Protein AF-F0Y3E4-F1 (afdb_monomer)

Nearest PDB structures (foldseek):
  7sqc-assembly1_7K  TM=9.463E-01  e=2.639E-11  Chlamydomonas reinhardtii
  7sqc-assembly1_7E  TM=9.609E-01  e=6.067E-11  Chlamydomonas reinhardtii
  7sqc-assembly1_7C  TM=9.657E-01  e=1.257E-10  Chlamydomonas reinhardtii
  7sqc-assembly1_7J  TM=7.440E-01  e=1.324E-10  Chlamydomonas reinhardtii
  7sqc-assembly1_7L  TM=9.378E-01  e=1.587E-08  Chlamydomonas reinhardtii

Radius of gyration: 18.89 Å; Cα contacts (8 Å, |Δi|>4): 379; chains: 1; bounding box: 48×25×58 Å

InterPro domains:
  IPR003409 MORN repeat [PF02493] (1-15)
  IPR003409 MORN repeat [PF02493] (21-39)
  IPR003409 MORN repeat [PF02493] (40-59)
  IPR003409 MORN repeat [PF02493] (62-84)
  IPR003409 MORN repeat [PF02493] (85-106)
  IPR003409 MORN repeat [PF02493] (108-129)
  IPR003409 MORN repeat [PF02493] (131-144)
  IPR003409 MORN repeat [SM00698] (38-59)
  IPR003409 MORN repeat [SM00698] (60-81)
  IPR003409 MORN repeat [SM00698] (83-104)
  IPR003409 MORN repeat [SM00698] (106-127)

Solvent-accessible surface area (backbone atoms only — not comparable to full-atom values): 7078 Å² total; per-residue (Å²): 131,71,47,65,47,78,46,74,48,70,46,97,87,52,36,37,37,39,27,30,26,53,83,66,22,35,30,49,64,31,40,40,40,41,79,87,66,32,33,38,44,28,28,27,52,83,58,23,41,22,50,56,33,37,40,35,46,91,72,24,38,38,43,28,29,29,51,79,67,25,41,23,50,57,34,35,41,36,42,68,84,57,27,35,40,42,29,30,28,52,81,64,23,37,23,51,59,33,35,42,36,43,65,81,55,30,36,36,40,31,30,27,56,80,63,26,42,26,51,59,30,41,39,32,45,65,87,66,51,73,46,76,47,37,25,56,84,62,37,80,53,75,92,126

Foldseek 3Di:
DADAAWDWDADPQ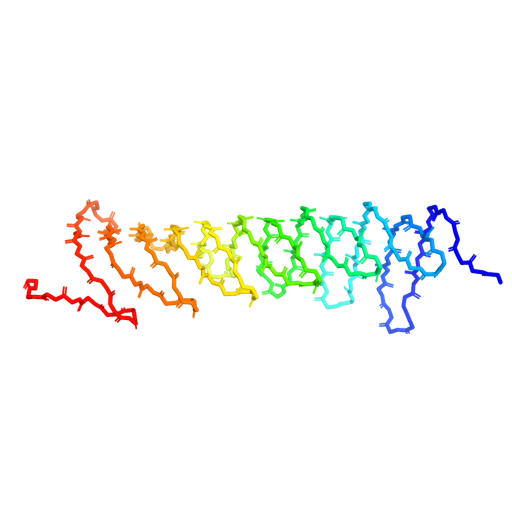GWIKTAGDDRNFGAAWIWTADPQRWIKTAGDDRNFGAQFIWIDHPQKIKTAGDDRNFQAQFIKIQDNQRWIKTAGDDRNEAAQWIKTAGPQRKIKTAGDDRNAGAQWIWIADNVRDIDTAGDDRNDGDDDD

Secondary structure (DSSP, 8-state):
----EEEEEEPTTS-EEEEEEETTEEEEEEEEE-TTS-EEEEEEETTEEEEEEEEEETTEEEEEEEETTEEEEEEEEE-TTS-EEEEEEETTEEEEEEEEE-TTS-EEEEEEETTEEEEEEEEE-TTS-EEEEEEETTEEES--

pLDDT: mean 92.84, std 9.16, range [42.91, 98.81]

Sequence (144 aa):
GAMAGRGTYTFAKGGSLECDFADDRAQGKGVLKLPDGTTYKGAFVDGAMHGRGVLRANGATYKGAFAANMFHGKGKLTFPSGDTYSGAFAKHAFHGKGVYAWRSGKRYEGHFKGGRLTGDGVYTWTEGQKYTGAYVNGRREGRG

Organism: Aureococcus anophagefferens (NCBI:txid44056)

Mean predicted aligned error: 5.22 Å

Structure (mmCIF, N/CA/C/O backbone):
data_AF-F0Y3E4-F1
#
_entry.id   AF-F0Y3E4-F1
#
loop_
_atom_site.group_PDB
_atom_site.id
_atom_site.type_symbol
_atom_site.label_atom_id
_atom_site.label_alt_id
_atom_site.label_comp_id
_atom_site.label_asym_id
_atom_site.label_entity_id
_atom_site.label_seq_id
_atom_site.pdbx_PDB_ins_code
_atom_site.Cartn_x
_atom_site.Cartn_y
_atom_site.Cartn_z
_atom_site.occupancy
_atom_site.B_iso_or_equiv
_atom_site.auth_seq_id
_atom_site.auth_comp_id
_atom_site.auth_asym_id
_atom_site.auth_atom_id
_atom_site.pdbx_PDB_model_num
ATOM 1 N N . GLY A 1 1 ? 15.850 0.645 -31.972 1.00 57.78 1 GLY A N 1
ATOM 2 C CA . GLY A 1 1 ? 15.635 -0.762 -31.592 1.00 57.78 1 GLY A CA 1
ATOM 3 C C . GLY A 1 1 ? 14.884 -0.774 -30.285 1.00 57.78 1 GLY A C 1
ATOM 4 O O . GLY A 1 1 ? 15.140 0.120 -29.487 1.00 57.78 1 GLY A O 1
ATOM 5 N N . ALA A 1 2 ? 13.952 -1.709 -30.109 1.00 71.81 2 ALA A N 1
ATOM 6 C CA . ALA A 1 2 ? 13.192 -1.835 -28.868 1.00 71.81 2 ALA A CA 1
ATOM 7 C C . ALA A 1 2 ? 14.122 -2.161 -27.688 1.00 71.81 2 ALA A C 1
ATOM 9 O O . ALA A 1 2 ? 15.108 -2.887 -27.851 1.00 71.81 2 ALA A O 1
ATOM 10 N N . MET A 1 3 ? 13.828 -1.621 -26.509 1.00 75.00 3 MET A N 1
ATOM 11 C CA . MET A 1 3 ? 14.513 -1.955 -25.268 1.00 75.00 3 MET A CA 1
ATOM 12 C C . MET A 1 3 ? 14.215 -3.409 -24.892 1.00 75.00 3 MET A C 1
ATOM 14 O O . MET A 1 3 ? 13.055 -3.809 -24.767 1.00 75.00 3 MET A O 1
ATOM 18 N N . ALA A 1 4 ? 15.280 -4.179 -24.677 1.00 79.62 4 ALA A N 1
ATOM 19 C CA . ALA A 1 4 ? 15.233 -5.557 -24.212 1.00 79.62 4 ALA A CA 1
ATOM 20 C C . ALA A 1 4 ? 16.288 -5.780 -23.118 1.00 79.62 4 ALA A C 1
ATOM 22 O O . ALA A 1 4 ? 17.409 -5.275 -23.216 1.00 79.62 4 ALA A O 1
ATOM 23 N N . GLY A 1 5 ? 15.935 -6.549 -22.087 1.00 84.50 5 GLY A N 1
ATOM 24 C CA . GLY A 1 5 ? 16.805 -6.823 -20.939 1.00 84.50 5 GLY A CA 1
ATOM 25 C C . GLY A 1 5 ? 16.709 -5.767 -19.837 1.00 84.50 5 GLY A C 1
ATOM 26 O O . GLY A 1 5 ? 15.818 -4.917 -19.841 1.00 84.50 5 GLY A O 1
ATOM 27 N N . ARG A 1 6 ? 17.599 -5.847 -18.844 1.00 89.81 6 ARG A N 1
ATOM 28 C CA . ARG A 1 6 ? 17.568 -4.944 -17.689 1.00 89.81 6 ARG A CA 1
ATOM 29 C C . ARG A 1 6 ? 18.072 -3.558 -18.065 1.00 89.81 6 ARG A C 1
ATOM 31 O O . ARG A 1 6 ? 19.174 -3.419 -18.588 1.00 89.81 6 ARG A O 1
ATOM 38 N N . GLY A 1 7 ? 17.302 -2.532 -17.727 1.00 90.56 7 GLY A N 1
ATOM 39 C CA . GLY A 1 7 ? 17.670 -1.151 -18.005 1.00 90.56 7 GLY A CA 1
ATOM 40 C C . GLY A 1 7 ? 17.021 -0.161 -17.053 1.00 90.56 7 GLY A C 1
ATOM 41 O O . GLY A 1 7 ? 16.172 -0.514 -16.232 1.00 90.56 7 GLY A O 1
ATOM 42 N N . THR A 1 8 ? 17.426 1.097 -17.199 1.00 93.44 8 THR A N 1
ATOM 43 C CA . THR A 1 8 ? 16.802 2.238 -16.532 1.00 93.44 8 THR A CA 1
ATOM 44 C C . THR A 1 8 ? 16.209 3.148 -17.593 1.00 93.44 8 THR A C 1
ATOM 46 O O . THR A 1 8 ? 16.926 3.653 -18.453 1.00 93.44 8 THR A O 1
ATOM 49 N N . TYR A 1 9 ? 14.905 3.382 -17.508 1.00 91.25 9 TYR A N 1
ATOM 50 C CA . TYR A 1 9 ? 14.189 4.357 -18.316 1.00 91.25 9 TYR A CA 1
ATOM 51 C C . TYR A 1 9 ? 13.961 5.631 -17.499 1.00 91.25 9 TYR A C 1
ATOM 53 O O . TYR A 1 9 ? 13.399 5.566 -16.406 1.00 91.25 9 TYR A O 1
ATOM 61 N N . THR A 1 10 ? 14.374 6.787 -18.019 1.00 93.31 10 THR A N 1
ATOM 62 C CA . THR A 1 10 ? 14.141 8.099 -17.393 1.00 93.31 10 THR A CA 1
ATOM 63 C C . THR A 1 10 ? 13.003 8.804 -18.119 1.00 93.31 10 THR A C 1
ATOM 65 O O . THR A 1 10 ? 13.065 8.995 -19.332 1.00 93.31 10 THR A O 1
ATOM 68 N N . PHE A 1 11 ? 11.958 9.202 -17.393 1.00 90.75 11 PHE A N 1
ATOM 69 C CA . PHE A 1 11 ? 10.794 9.851 -18.003 1.00 90.75 11 PHE A CA 1
ATOM 70 C C . PHE A 1 11 ? 11.091 11.320 -18.335 1.00 90.75 11 PHE A C 1
ATOM 72 O O . PHE A 1 11 ? 11.790 12.005 -17.590 1.00 90.75 11 PHE A O 1
ATOM 79 N N . ALA A 1 12 ? 10.485 11.845 -19.406 1.00 88.00 12 ALA A N 1
ATOM 80 C CA . ALA A 1 12 ? 10.683 13.232 -19.852 1.00 88.00 12 ALA A CA 1
ATOM 81 C C . ALA A 1 12 ? 10.330 14.290 -18.786 1.00 88.00 12 ALA A C 1
ATOM 83 O O . ALA A 1 12 ? 10.911 15.369 -18.764 1.00 88.00 12 ALA A O 1
ATOM 84 N N . LYS A 1 13 ? 9.391 13.977 -17.883 1.00 89.19 13 LYS A N 1
ATOM 85 C CA . LYS A 1 13 ? 8.981 14.847 -16.766 1.00 89.19 13 LYS A CA 1
ATOM 86 C C . LYS A 1 13 ? 9.777 14.595 -15.475 1.00 89.19 13 LYS A C 1
ATOM 88 O O . LYS A 1 13 ? 9.369 15.046 -14.409 1.00 89.19 13 LYS A O 1
ATOM 93 N N . GLY A 1 14 ? 10.890 13.870 -15.565 1.00 90.31 14 GLY A N 1
ATOM 94 C CA . GLY A 1 14 ? 11.649 13.379 -14.421 1.00 90.31 14 GLY A CA 1
ATOM 95 C C . GLY A 1 14 ? 11.091 12.073 -13.848 1.00 90.31 14 GLY A C 1
ATOM 96 O O . GLY A 1 14 ? 9.985 11.641 -14.168 1.00 90.31 14 GLY A O 1
ATOM 97 N N . GLY A 1 15 ? 11.878 11.441 -12.978 1.00 94.81 15 GLY A N 1
ATOM 98 C CA . GLY A 1 15 ? 11.615 10.097 -12.465 1.00 94.81 15 GLY A CA 1
ATOM 99 C C . GLY A 1 15 ? 12.294 9.006 -13.293 1.00 94.81 15 GLY A C 1
ATOM 100 O O . GLY A 1 15 ? 12.802 9.255 -14.387 1.00 94.81 15 GLY A O 1
ATOM 101 N N . SER A 1 16 ? 12.303 7.787 -12.767 1.00 96.69 16 SER A N 1
ATOM 102 C CA . SER A 1 16 ? 12.945 6.642 -13.404 1.00 96.69 16 SER A CA 1
ATOM 103 C C . SER A 1 16 ? 12.229 5.324 -13.134 1.00 96.69 16 SER A C 1
ATOM 105 O O . SER A 1 16 ? 11.559 5.152 -12.113 1.00 96.69 16 SER A O 1
ATOM 107 N N . LEU A 1 17 ? 12.389 4.386 -14.062 1.00 96.25 17 LEU A N 1
ATOM 108 C CA . LEU A 1 17 ? 11.970 2.998 -13.951 1.00 96.25 17 LEU A CA 1
ATOM 109 C C . LEU A 1 17 ? 13.160 2.091 -14.250 1.00 96.25 17 LEU A C 1
ATOM 111 O O . LEU A 1 17 ? 13.639 2.050 -15.378 1.00 96.25 17 LEU A O 1
ATOM 115 N N . GLU A 1 18 ? 13.613 1.355 -13.243 1.00 96.62 18 GLU A N 1
ATOM 116 C CA . GLU A 1 18 ? 14.574 0.265 -13.407 1.00 96.62 18 GLU A CA 1
ATOM 117 C C . GLU A 1 18 ? 13.8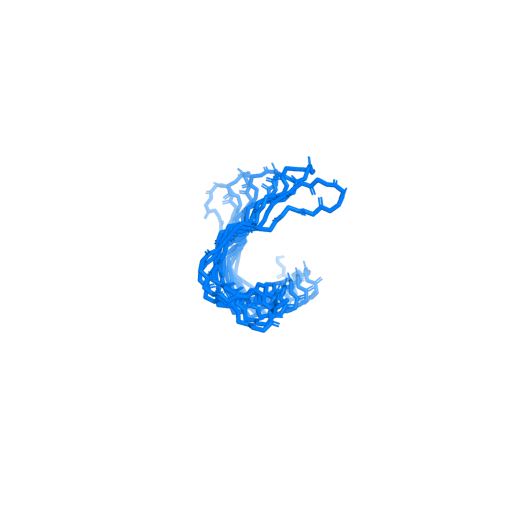03 -1.056 -13.488 1.00 96.62 18 GLU A C 1
ATOM 119 O O . GLU A 1 18 ? 13.093 -1.397 -12.540 1.00 96.62 18 GLU A O 1
ATOM 124 N N . CYS A 1 19 ? 13.898 -1.782 -14.601 1.00 94.00 19 CYS A N 1
ATOM 125 C CA . CYS A 1 19 ? 13.167 -3.036 -14.818 1.00 94.00 19 CYS A CA 1
ATOM 126 C C . CYS A 1 19 ? 13.848 -3.901 -15.887 1.00 94.00 19 CYS A C 1
ATOM 128 O O . CYS A 1 19 ? 14.720 -3.420 -16.613 1.00 94.00 19 CYS A O 1
ATOM 130 N N . ASP A 1 20 ? 13.421 -5.158 -16.008 1.00 91.12 20 ASP A N 1
ATOM 131 C CA . ASP A 1 20 ? 13.596 -5.908 -17.251 1.00 91.12 20 ASP A CA 1
ATOM 132 C C . ASP A 1 20 ? 12.588 -5.386 -18.287 1.00 91.12 20 ASP A C 1
ATOM 134 O O . ASP A 1 20 ? 11.434 -5.109 -17.952 1.00 91.12 20 ASP A O 1
ATOM 138 N N . PHE A 1 21 ? 13.016 -5.228 -19.536 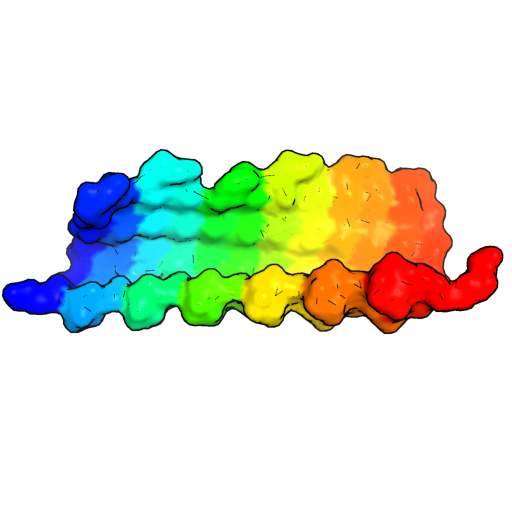1.00 88.25 21 PHE A N 1
ATOM 139 C CA . PHE A 1 21 ? 12.171 -4.801 -20.648 1.00 88.25 21 PHE A CA 1
ATOM 140 C C . PHE A 1 21 ? 12.041 -5.915 -21.688 1.00 88.25 21 PHE A C 1
ATOM 142 O O . PHE A 1 21 ? 12.997 -6.649 -21.952 1.00 88.25 21 PHE A O 1
ATOM 149 N N . ALA A 1 22 ? 10.858 -6.017 -22.285 1.00 89.31 22 ALA A N 1
ATOM 150 C CA . ALA A 1 22 ? 10.589 -6.795 -23.487 1.00 89.31 22 ALA A CA 1
ATOM 151 C C . ALA A 1 22 ? 9.690 -5.957 -24.401 1.00 89.31 22 ALA A C 1
ATOM 153 O O . ALA A 1 22 ? 8.646 -5.481 -23.950 1.00 89.31 22 ALA A O 1
ATOM 154 N N . ASP A 1 23 ? 10.113 -5.749 -25.649 1.00 86.81 23 ASP A N 1
ATOM 155 C CA . ASP A 1 23 ? 9.406 -4.932 -26.645 1.00 86.81 23 ASP A CA 1
ATOM 156 C C . ASP A 1 23 ? 9.000 -3.547 -26.109 1.00 86.81 23 ASP A C 1
ATOM 158 O O . ASP A 1 23 ? 7.834 -3.153 -26.162 1.00 86.81 23 ASP A O 1
ATOM 162 N N . ASP A 1 24 ? 9.964 -2.826 -25.519 1.00 85.00 24 ASP A N 1
ATOM 163 C CA . ASP A 1 24 ? 9.774 -1.505 -24.890 1.00 85.00 24 ASP A CA 1
ATOM 164 C C . ASP A 1 24 ? 8.824 -1.482 -23.675 1.00 85.00 24 ASP A C 1
ATOM 166 O O . ASP A 1 24 ? 8.527 -0.418 -23.125 1.00 85.00 24 ASP A O 1
ATOM 170 N N . ARG A 1 25 ? 8.367 -2.644 -23.192 1.00 90.44 25 ARG A N 1
ATOM 171 C CA . ARG A 1 25 ? 7.490 -2.754 -22.018 1.00 90.44 25 ARG A CA 1
ATOM 172 C C . ARG A 1 25 ? 8.228 -3.324 -20.826 1.00 90.44 25 ARG A C 1
ATOM 174 O O . ARG A 1 25 ? 8.936 -4.319 -20.935 1.00 90.44 25 ARG A O 1
ATOM 181 N N . ALA A 1 26 ? 8.001 -2.724 -19.662 1.00 92.44 26 ALA A N 1
ATOM 182 C CA . ALA A 1 26 ? 8.539 -3.242 -18.414 1.00 92.44 26 ALA A CA 1
ATOM 183 C C . ALA A 1 26 ? 7.873 -4.576 -18.042 1.00 92.44 26 ALA A C 1
ATOM 185 O O . ALA A 1 26 ? 6.644 -4.703 -18.058 1.00 92.44 26 ALA A O 1
ATOM 186 N N . GLN A 1 27 ? 8.698 -5.551 -17.683 1.00 95.56 27 GLN A N 1
ATOM 187 C CA . GLN A 1 27 ? 8.330 -6.910 -17.313 1.00 95.56 27 GLN A CA 1
ATOM 188 C C . GLN A 1 27 ? 9.124 -7.334 -16.074 1.00 95.56 27 GLN A C 1
ATOM 190 O O . GLN A 1 27 ? 10.235 -6.869 -15.827 1.00 95.56 27 GLN A O 1
ATOM 195 N N . GLY A 1 28 ? 8.578 -8.254 -15.284 1.00 93.94 28 GLY A N 1
ATOM 196 C CA . GLY A 1 28 ? 9.313 -8.813 -14.152 1.00 93.94 28 GLY A CA 1
ATOM 197 C C . GLY A 1 28 ? 9.476 -7.812 -13.010 1.00 93.94 28 GLY A C 1
ATOM 198 O O . GLY A 1 28 ? 8.575 -7.028 -12.731 1.00 93.94 28 GLY A O 1
ATOM 199 N N . LYS A 1 29 ? 10.574 -7.888 -12.254 1.00 95.44 29 LYS A N 1
ATOM 200 C CA . LYS A 1 29 ? 10.752 -7.065 -11.045 1.00 95.44 29 LYS A CA 1
ATOM 201 C C . LYS A 1 29 ? 11.367 -5.720 -11.406 1.00 95.44 29 LYS A C 1
ATOM 203 O O . LYS A 1 29 ? 12.417 -5.680 -12.033 1.00 95.44 29 LYS A O 1
ATOM 208 N N . GLY A 1 30 ? 10.784 -4.643 -10.887 1.00 96.62 30 GLY A N 1
ATOM 209 C CA . GLY A 1 30 ? 11.300 -3.301 -11.114 1.00 96.62 30 GLY A CA 1
ATOM 210 C C . GLY A 1 30 ? 11.110 -2.340 -9.949 1.00 96.62 30 GLY A C 1
ATOM 211 O O . GLY A 1 30 ? 10.451 -2.637 -8.941 1.00 96.62 30 GLY A O 1
ATOM 2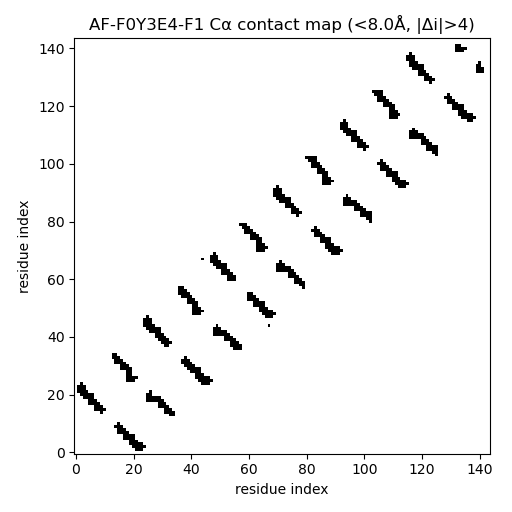12 N N . VAL A 1 31 ? 11.718 -1.168 -10.108 1.00 98.12 31 VAL A N 1
ATOM 213 C CA . VAL A 1 31 ? 11.648 -0.035 -9.190 1.00 98.12 31 VAL A CA 1
ATOM 214 C C . VAL A 1 31 ? 11.280 1.218 -9.976 1.00 98.12 31 VAL A C 1
ATOM 216 O O . VAL A 1 31 ? 12.052 1.684 -10.806 1.00 98.12 31 VAL A O 1
ATOM 219 N N . LEU A 1 32 ? 10.114 1.778 -9.671 1.00 98.00 32 LEU A N 1
ATOM 220 C CA . LEU A 1 32 ? 9.649 3.072 -10.159 1.00 98.00 32 LEU A CA 1
ATOM 221 C C . LEU A 1 32 ? 9.909 4.139 -9.093 1.00 98.00 32 LEU A C 1
ATOM 223 O O . LEU A 1 32 ? 9.595 3.928 -7.916 1.00 98.00 32 LEU A O 1
ATOM 227 N N . LYS A 1 33 ? 10.433 5.290 -9.510 1.00 98.25 33 LYS A N 1
ATOM 228 C CA . LYS A 1 33 ? 10.600 6.497 -8.693 1.00 98.25 33 LYS A CA 1
ATOM 229 C C . LYS A 1 33 ? 10.078 7.695 -9.475 1.00 98.25 33 LYS A C 1
ATOM 231 O O . LYS A 1 33 ? 10.547 7.943 -10.581 1.00 98.25 33 LYS A O 1
ATOM 236 N N . LEU A 1 34 ? 9.137 8.439 -8.911 1.00 97.31 34 LEU A N 1
ATOM 237 C CA . LEU A 1 34 ? 8.557 9.629 -9.531 1.00 97.31 34 LEU A CA 1
ATOM 238 C C . LEU A 1 34 ? 8.957 10.905 -8.767 1.00 97.31 34 LEU A C 1
ATOM 240 O O . LEU A 1 34 ? 9.273 10.827 -7.577 1.00 97.31 34 LEU A O 1
ATOM 244 N N . PRO A 1 35 ? 8.954 12.081 -9.426 1.00 97.38 35 PRO A N 1
ATOM 245 C CA . PRO A 1 35 ? 9.352 13.348 -8.801 1.00 97.38 35 PRO A CA 1
ATOM 246 C C . PRO A 1 35 ? 8.492 13.779 -7.607 1.00 97.38 35 PRO A C 1
ATOM 248 O O . PRO A 1 35 ? 8.984 14.469 -6.722 1.00 97.38 35 PRO A O 1
ATOM 251 N N . ASP A 1 36 ? 7.229 13.350 -7.552 1.00 96.25 36 ASP A N 1
ATOM 252 C CA . ASP A 1 36 ? 6.310 13.594 -6.429 1.00 96.25 36 ASP A CA 1
ATOM 253 C C . ASP A 1 36 ? 6.646 12.752 -5.175 1.00 96.25 36 ASP A C 1
ATOM 255 O O . ASP A 1 36 ? 5.926 12.788 -4.178 1.00 96.25 36 ASP A O 1
ATOM 259 N N . GLY A 1 37 ? 7.730 11.969 -5.221 1.00 96.50 37 GLY A N 1
ATOM 260 C CA . GLY A 1 37 ? 8.142 11.049 -4.165 1.00 96.50 37 GLY A CA 1
ATOM 261 C C . GLY A 1 37 ? 7.440 9.691 -4.222 1.00 96.50 37 GLY A C 1
ATOM 262 O O . GLY A 1 37 ? 7.737 8.820 -3.396 1.00 96.50 37 GLY A O 1
ATOM 263 N N . THR A 1 38 ? 6.544 9.466 -5.190 1.00 98.38 38 THR A N 1
ATOM 264 C CA . THR A 1 38 ? 5.913 8.164 -5.391 1.00 98.38 38 THR A CA 1
ATOM 265 C C . THR A 1 38 ? 6.972 7.126 -5.753 1.00 98.38 38 THR A C 1
ATOM 267 O O . THR A 1 38 ? 7.782 7.310 -6.664 1.00 98.38 38 THR A O 1
ATOM 270 N N . THR A 1 39 ? 6.966 6.000 -5.040 1.00 98.56 39 THR A N 1
ATOM 271 C CA . THR A 1 39 ? 7.848 4.865 -5.327 1.00 98.56 39 THR A CA 1
ATOM 272 C C . THR A 1 39 ? 7.066 3.569 -5.390 1.00 98.56 39 THR A C 1
ATOM 274 O O . THR A 1 39 ? 6.222 3.299 -4.534 1.00 98.56 39 THR A O 1
ATOM 277 N N . TYR A 1 40 ? 7.389 2.728 -6.365 1.00 98.62 40 TYR A N 1
ATOM 278 C CA . TYR A 1 40 ? 6.901 1.357 -6.422 1.00 98.62 40 TYR A CA 1
ATOM 279 C C . TYR A 1 40 ? 8.066 0.390 -6.561 1.00 98.62 40 TYR A C 1
ATOM 281 O O . TYR A 1 40 ? 8.958 0.589 -7.379 1.00 98.62 40 TYR A O 1
ATOM 289 N N . LYS A 1 41 ? 8.049 -0.675 -5.763 1.00 98.56 41 LYS A N 1
ATOM 290 C CA . LYS A 1 41 ? 8.960 -1.812 -5.892 1.00 98.56 41 LYS A CA 1
ATOM 291 C C . LYS A 1 41 ? 8.134 -3.083 -5.947 1.00 98.56 41 LYS A C 1
ATOM 293 O O . LYS A 1 41 ? 7.525 -3.462 -4.943 1.00 98.56 41 LYS A O 1
ATOM 298 N N . GL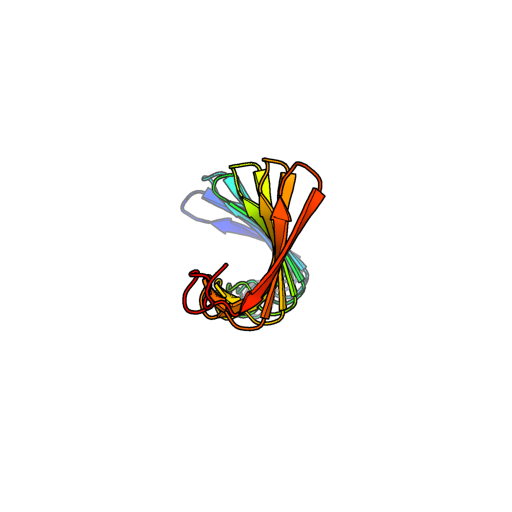Y A 1 42 ? 8.130 -3.753 -7.087 1.00 97.94 42 GLY A N 1
ATOM 299 C CA . GLY A 1 42 ? 7.301 -4.935 -7.288 1.00 97.94 42 GLY A CA 1
ATOM 300 C C . GLY A 1 42 ? 7.404 -5.483 -8.697 1.00 97.94 42 GLY A C 1
ATOM 301 O O . GLY A 1 42 ? 8.351 -5.169 -9.415 1.00 97.94 42 GLY A O 1
ATOM 302 N N . ALA A 1 43 ? 6.451 -6.336 -9.059 1.00 97.56 43 ALA A N 1
ATOM 303 C CA . ALA A 1 43 ? 6.392 -6.889 -10.401 1.00 97.56 43 ALA A CA 1
ATOM 304 C C . ALA A 1 43 ? 5.654 -5.958 -11.380 1.00 97.56 43 ALA A C 1
ATOM 306 O O . ALA A 1 43 ? 4.784 -5.173 -10.987 1.00 97.56 43 ALA A O 1
ATOM 307 N N . PHE A 1 44 ? 6.027 -6.068 -12.647 1.00 97.62 44 PHE A N 1
ATOM 308 C CA . PHE A 1 44 ? 5.435 -5.420 -13.800 1.00 97.62 44 PHE A CA 1
ATOM 309 C C . PHE A 1 44 ? 5.052 -6.481 -14.831 1.00 97.62 44 PHE A C 1
ATOM 311 O O . PHE A 1 44 ? 5.758 -7.481 -14.989 1.00 97.62 44 PHE A O 1
ATOM 318 N N . VAL A 1 45 ? 3.927 -6.261 -15.505 1.00 97.00 45 VAL A N 1
ATOM 319 C CA . VAL A 1 45 ? 3.502 -7.005 -16.695 1.00 97.00 45 VAL A CA 1
ATOM 320 C C . VAL A 1 45 ? 2.988 -5.984 -17.698 1.00 97.00 45 VAL A C 1
ATOM 322 O O . VAL A 1 45 ? 2.120 -5.182 -17.349 1.00 97.00 45 VAL A O 1
ATOM 325 N N . ASP A 1 46 ? 3.544 -5.983 -18.909 1.00 94.56 46 ASP A N 1
ATOM 326 C CA . ASP A 1 46 ? 3.195 -5.036 -19.979 1.00 94.56 46 ASP A CA 1
ATOM 327 C C . ASP A 1 46 ? 3.238 -3.562 -19.533 1.00 94.56 46 ASP A C 1
ATOM 329 O O . ASP A 1 46 ? 2.364 -2.756 -19.850 1.00 94.56 46 ASP A O 1
ATOM 333 N N . GLY A 1 47 ? 4.252 -3.200 -18.744 1.00 93.94 47 GLY A N 1
ATOM 334 C CA . GLY A 1 47 ? 4.418 -1.840 -18.224 1.00 93.94 47 GLY A CA 1
ATOM 335 C C . GLY A 1 47 ? 3.521 -1.481 -17.033 1.00 93.94 47 GLY A C 1
ATOM 336 O O . GLY A 1 47 ? 3.707 -0.421 -16.438 1.00 93.94 47 GLY A O 1
ATOM 337 N N . ALA A 1 48 ? 2.583 -2.343 -16.634 1.00 96.69 48 ALA A N 1
ATOM 338 C CA . ALA A 1 48 ? 1.688 -2.100 -15.505 1.00 96.69 48 ALA A CA 1
ATOM 339 C C . ALA A 1 48 ? 2.171 -2.798 -14.227 1.00 96.69 48 ALA A C 1
ATOM 341 O O . ALA A 1 48 ? 2.625 -3.941 -14.272 1.00 96.69 48 ALA A O 1
ATOM 342 N N . MET A 1 49 ? 2.000 -2.158 -13.065 1.00 98.06 49 MET A N 1
ATOM 343 C CA . MET A 1 49 ? 2.219 -2.802 -11.767 1.00 98.06 49 MET A CA 1
ATOM 344 C C . MET A 1 49 ? 1.308 -4.029 -11.650 1.00 98.06 49 MET A C 1
ATOM 346 O O . MET A 1 49 ? 0.084 -3.941 -11.816 1.00 98.06 49 MET A O 1
ATOM 350 N N . HIS A 1 50 ? 1.910 -5.171 -11.347 1.00 98.38 50 HIS A N 1
ATOM 351 C CA . HIS A 1 50 ? 1.239 -6.460 -11.277 1.00 98.38 50 HIS A CA 1
ATOM 352 C C . HIS A 1 50 ? 1.855 -7.326 -10.173 1.00 98.38 50 HIS A C 1
ATOM 354 O O . HIS A 1 50 ? 2.956 -7.063 -9.690 1.00 98.38 50 HIS A O 1
ATOM 360 N N . GLY A 1 51 ? 1.160 -8.383 -9.757 1.00 98.00 51 GLY A N 1
ATOM 361 C CA . GLY A 1 51 ? 1.689 -9.337 -8.787 1.00 98.00 51 GLY A CA 1
ATOM 362 C C . GLY A 1 51 ? 1.941 -8.677 -7.432 1.00 98.00 51 GLY A C 1
ATOM 363 O O . GLY A 1 51 ? 1.163 -7.839 -6.996 1.00 98.00 51 GLY A O 1
ATOM 364 N N . ARG A 1 52 ? 3.002 -9.063 -6.717 1.00 98.25 52 ARG A N 1
ATOM 365 C CA . ARG A 1 52 ? 3.303 -8.478 -5.398 1.00 98.25 52 ARG A CA 1
ATOM 366 C C . ARG A 1 52 ? 4.188 -7.244 -5.523 1.00 98.25 52 ARG A C 1
ATOM 368 O O . ARG A 1 52 ? 5.206 -7.278 -6.213 1.00 98.25 52 ARG A O 1
ATOM 375 N N . GLY A 1 53 ? 3.860 -6.210 -4.755 1.00 98.44 53 GLY A N 1
ATOM 376 C CA . GLY A 1 53 ? 4.657 -4.993 -4.698 1.00 98.44 53 GLY A CA 1
ATOM 377 C C . GLY A 1 53 ? 4.443 -4.166 -3.436 1.00 98.44 53 GLY A C 1
ATOM 378 O O . GLY A 1 53 ? 3.610 -4.478 -2.577 1.00 98.44 53 GLY A O 1
ATOM 379 N N . VAL A 1 54 ? 5.233 -3.103 -3.334 1.00 98.81 54 VAL A N 1
ATOM 380 C CA . VAL A 1 54 ? 5.116 -2.051 -2.325 1.00 98.81 54 VAL A CA 1
ATOM 381 C C . VAL A 1 54 ? 5.033 -0.713 -3.044 1.00 98.81 54 VAL A C 1
ATOM 383 O O . VAL A 1 54 ? 5.993 -0.337 -3.711 1.00 98.81 54 VAL A O 1
ATOM 386 N N . LEU A 1 55 ? 3.915 -0.006 -2.882 1.00 98.81 55 LEU A N 1
ATOM 387 C CA . LEU A 1 55 ? 3.718 1.366 -3.351 1.00 98.81 55 LEU A CA 1
ATOM 388 C C . LEU A 1 55 ? 3.779 2.313 -2.152 1.00 98.81 55 LEU A C 1
ATOM 390 O O . LEU A 1 55 ? 3.106 2.079 -1.146 1.00 98.81 55 LEU A O 1
ATOM 394 N N . ARG A 1 56 ? 4.552 3.389 -2.267 1.00 98.75 56 ARG A N 1
ATOM 395 C CA . ARG A 1 56 ? 4.499 4.548 -1.371 1.00 98.75 56 ARG A CA 1
ATOM 396 C C . ARG A 1 56 ? 4.110 5.759 -2.195 1.00 98.75 56 ARG A C 1
ATOM 398 O O . ARG A 1 56 ? 4.783 6.034 -3.180 1.00 98.75 56 ARG A O 1
ATOM 405 N N . ALA A 1 57 ? 3.043 6.442 -1.806 1.00 98.00 57 ALA A N 1
ATOM 406 C CA . ALA A 1 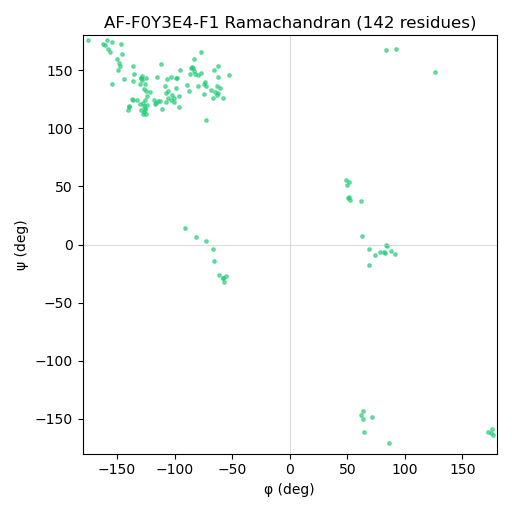57 ? 2.542 7.629 -2.492 1.00 98.00 57 ALA A CA 1
ATOM 407 C C . ALA A 1 57 ? 1.761 8.486 -1.494 1.00 98.00 57 ALA A C 1
ATOM 409 O O . ALA A 1 57 ? 0.998 7.940 -0.694 1.00 98.00 57 ALA A O 1
ATOM 410 N N . ASN A 1 58 ? 1.938 9.809 -1.529 1.00 96.88 58 ASN A N 1
ATOM 411 C CA . ASN A 1 58 ? 1.185 10.759 -0.694 1.00 96.88 58 ASN A CA 1
ATOM 412 C C . ASN A 1 58 ? 1.177 10.401 0.810 1.00 96.88 58 ASN A C 1
ATOM 414 O O . ASN A 1 58 ? 0.146 10.468 1.474 1.00 96.88 58 ASN A O 1
ATOM 418 N N . GLY A 1 59 ? 2.313 9.929 1.341 1.00 97.31 59 GLY A N 1
ATOM 419 C CA . GLY A 1 59 ? 2.458 9.486 2.737 1.00 97.31 59 GLY A CA 1
ATOM 420 C C . GLY A 1 59 ? 1.818 8.129 3.074 1.00 97.31 59 GLY A C 1
ATOM 421 O O . GLY A 1 59 ? 2.061 7.591 4.153 1.00 97.31 59 GLY A O 1
ATOM 422 N N . ALA A 1 60 ? 1.033 7.540 2.170 1.00 98.50 60 ALA A N 1
ATOM 423 C CA . ALA A 1 60 ? 0.466 6.208 2.333 1.00 98.50 60 ALA A CA 1
ATOM 424 C C . ALA A 1 60 ? 1.453 5.128 1.868 1.00 98.50 60 ALA A C 1
ATOM 426 O O . ALA A 1 60 ? 2.269 5.341 0.969 1.00 98.50 60 ALA A O 1
ATOM 427 N N . THR A 1 61 ? 1.355 3.936 2.455 1.00 98.81 61 THR A N 1
ATOM 428 C CA . THR A 1 61 ? 2.093 2.747 2.005 1.00 98.81 61 THR A CA 1
ATOM 429 C C . THR A 1 61 ? 1.136 1.588 1.789 1.00 98.81 61 THR A C 1
ATOM 431 O O . THR A 1 61 ? 0.480 1.144 2.727 1.00 98.81 61 THR A O 1
ATOM 434 N N . TYR A 1 62 ? 1.106 1.042 0.577 1.00 98.81 62 TYR A N 1
ATOM 435 C CA . TYR A 1 62 ? 0.434 -0.216 0.279 1.00 98.81 62 TYR A CA 1
ATOM 436 C C . TYR A 1 62 ? 1.460 -1.321 0.040 1.00 98.81 62 TYR A C 1
ATOM 438 O O . TYR A 1 62 ? 2.383 -1.164 -0.759 1.00 98.81 62 TYR A O 1
ATOM 446 N N . LYS A 1 63 ? 1.282 -2.459 0.707 1.00 98.81 63 LYS A N 1
ATOM 447 C CA . LYS A 1 63 ? 2.044 -3.692 0.489 1.00 98.81 63 LYS A CA 1
ATOM 448 C C . LYS A 1 63 ? 1.062 -4.818 0.210 1.00 98.81 63 LYS A C 1
ATOM 450 O O . LYS A 1 63 ? 0.332 -5.232 1.109 1.00 98.81 63 LYS A O 1
ATOM 455 N N . GLY A 1 64 ? 1.055 -5.344 -1.005 1.00 98.56 64 GLY A N 1
ATOM 456 C CA . GLY A 1 64 ? 0.076 -6.358 -1.378 1.00 98.56 64 GLY A CA 1
ATOM 457 C C . GLY A 1 64 ? 0.138 -6.744 -2.840 1.00 98.56 64 GLY A C 1
ATOM 458 O O . GLY A 1 64 ? 1.149 -6.519 -3.511 1.00 98.56 64 GLY A O 1
ATOM 459 N N . ALA A 1 65 ? -0.941 -7.366 -3.300 1.00 98.62 65 ALA A N 1
ATOM 460 C CA . ALA A 1 65 ? -1.104 -7.722 -4.695 1.00 98.62 65 ALA A CA 1
ATOM 461 C C . ALA A 1 65 ? -1.629 -6.542 -5.537 1.00 98.62 65 ALA A C 1
ATOM 463 O O . ALA A 1 65 ? -2.348 -5.660 -5.054 1.00 98.62 65 ALA A O 1
ATOM 464 N N . PHE A 1 66 ? -1.221 -6.539 -6.799 1.00 98.69 66 PHE A N 1
ATOM 465 C CA . PHE A 1 66 ? -1.565 -5.582 -7.833 1.00 98.69 66 PHE A CA 1
ATOM 466 C C . PHE A 1 66 ? -2.062 -6.326 -9.070 1.00 98.69 66 PHE A C 1
ATOM 468 O O . PHE A 1 66 ? -1.548 -7.394 -9.407 1.00 98.69 66 PHE A O 1
ATOM 475 N N . ALA A 1 67 ? -3.023 -5.735 -9.767 1.00 98.25 67 ALA A N 1
ATOM 476 C CA . ALA A 1 67 ? -3.453 -6.167 -11.088 1.00 98.25 67 ALA A CA 1
ATOM 477 C C . ALA A 1 67 ? -3.709 -4.923 -11.942 1.00 98.25 67 ALA A C 1
ATOM 479 O O . ALA A 1 67 ? -4.556 -4.105 -11.587 1.00 98.25 67 ALA A O 1
ATOM 480 N N . ALA A 1 68 ? -2.959 -4.773 -13.038 1.00 97.06 68 ALA A N 1
ATOM 481 C CA . ALA A 1 68 ? -3.077 -3.651 -13.974 1.00 97.06 68 ALA A CA 1
ATOM 482 C C . ALA A 1 68 ? -3.085 -2.277 -13.268 1.00 97.06 68 ALA A C 1
ATOM 484 O O . ALA A 1 68 ? -4.023 -1.496 -13.406 1.00 97.06 68 ALA A O 1
ATOM 485 N N . ASN A 1 69 ? -2.048 -2.002 -12.468 1.00 97.88 69 ASN A N 1
ATOM 486 C CA . ASN A 1 69 ? -1.894 -0.789 -11.648 1.00 97.88 69 ASN A CA 1
ATOM 487 C C . ASN A 1 69 ? -2.853 -0.648 -10.453 1.00 97.88 69 ASN A C 1
ATOM 489 O O . ASN A 1 69 ? -2.687 0.272 -9.651 1.00 97.88 69 ASN A O 1
ATOM 493 N N . MET A 1 70 ? -3.805 -1.567 -10.270 1.00 98.19 70 MET A N 1
ATOM 494 C CA . MET A 1 70 ? -4.780 -1.501 -9.183 1.00 98.19 70 MET A CA 1
ATOM 495 C C . MET A 1 70 ? -4.392 -2.359 -7.987 1.00 98.19 70 MET A C 1
ATOM 497 O O . MET A 1 70 ? -3.925 -3.481 -8.168 1.00 98.19 70 MET A O 1
ATOM 501 N N . PHE A 1 71 ? -4.670 -1.896 -6.761 1.00 98.38 71 PHE A N 1
ATOM 502 C CA . PHE A 1 71 ? -4.620 -2.792 -5.600 1.00 98.38 71 PHE A CA 1
ATOM 503 C C . PHE 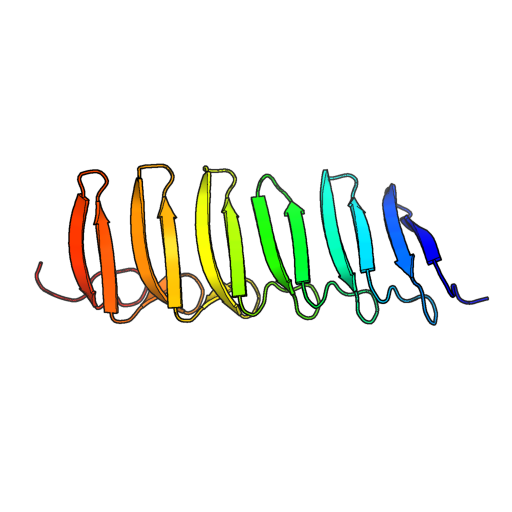A 1 71 ? -5.666 -3.892 -5.780 1.00 98.38 71 PHE A C 1
ATOM 505 O O . PHE A 1 71 ? -6.838 -3.616 -6.074 1.00 98.38 71 PHE A O 1
ATOM 512 N N . HIS A 1 72 ? -5.235 -5.133 -5.601 1.00 98.25 72 HIS A N 1
ATOM 513 C CA . HIS A 1 72 ? -6.055 -6.310 -5.823 1.00 98.25 72 HIS A CA 1
ATOM 514 C C . HIS A 1 72 ? -5.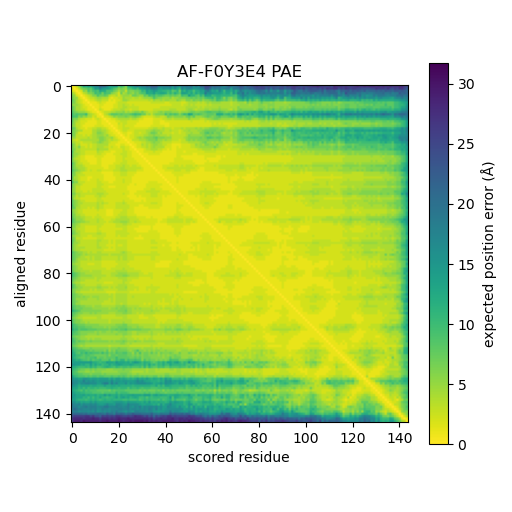649 -7.435 -4.870 1.00 98.25 72 HIS A C 1
ATOM 516 O O . HIS A 1 72 ? -4.513 -7.481 -4.406 1.00 98.25 72 HIS A O 1
ATOM 522 N N . GLY A 1 73 ? -6.558 -8.367 -4.586 1.00 97.94 73 GLY A N 1
ATOM 523 C CA . GLY A 1 73 ? -6.265 -9.520 -3.740 1.00 97.94 73 GLY A CA 1
ATOM 524 C C . GLY A 1 73 ? -5.875 -9.104 -2.320 1.00 97.94 73 GLY A C 1
ATOM 525 O O . GLY A 1 73 ? -6.395 -8.130 -1.787 1.00 97.94 73 GLY A O 1
ATOM 526 N N . LYS A 1 74 ? -4.982 -9.856 -1.672 1.00 98.50 74 LYS A N 1
ATOM 527 C CA . LYS A 1 74 ? -4.571 -9.578 -0.287 1.00 98.50 74 LYS A CA 1
ATOM 528 C C . LYS A 1 74 ? -3.542 -8.447 -0.223 1.00 98.50 74 LYS A C 1
ATOM 530 O O . LYS A 1 74 ? -2.550 -8.461 -0.957 1.00 98.50 74 LYS A O 1
ATOM 535 N N . GLY A 1 75 ? -3.721 -7.531 0.725 1.00 98.56 75 GLY A N 1
ATOM 536 C CA . GLY A 1 75 ? -2.772 -6.453 0.976 1.00 98.56 75 GLY A CA 1
ATOM 537 C C . GLY A 1 75 ? -2.935 -5.796 2.342 1.00 98.56 75 GLY A C 1
ATOM 538 O O . GLY A 1 75 ? -3.884 -6.062 3.082 1.00 98.56 75 GLY A O 1
ATOM 539 N N . LYS A 1 76 ? -1.984 -4.920 2.659 1.00 98.75 76 LYS A N 1
ATOM 540 C CA . LYS A 1 76 ? -2.022 -4.003 3.794 1.00 98.75 76 LYS A CA 1
ATOM 541 C C . LYS A 1 76 ? -1.812 -2.579 3.293 1.00 98.75 76 LYS A C 1
ATOM 543 O O . LYS A 1 76 ? -0.797 -2.306 2.655 1.00 98.75 76 LYS A O 1
ATOM 548 N N . LEU A 1 77 ? -2.751 -1.694 3.605 1.00 98.75 77 LEU A N 1
ATOM 549 C CA . LEU A 1 77 ? -2.649 -0.254 3.396 1.00 98.75 77 LEU A CA 1
ATOM 550 C C . LEU A 1 77 ? -2.412 0.418 4.748 1.00 98.75 77 LEU A C 1
ATOM 552 O O . LEU A 1 77 ? -3.182 0.209 5.682 1.00 98.75 77 LEU A O 1
ATOM 556 N N . THR A 1 78 ? -1.359 1.218 4.839 1.00 98.75 78 THR A N 1
ATOM 557 C CA . THR A 1 78 ? -1.097 2.132 5.949 1.00 98.75 78 THR A CA 1
ATOM 558 C C . THR A 1 78 ? -1.344 3.549 5.454 1.00 98.75 78 THR A C 1
ATOM 560 O O . THR A 1 78 ? -0.734 3.974 4.469 1.00 98.75 78 THR A O 1
ATOM 563 N N . PHE A 1 79 ? -2.243 4.262 6.120 1.00 98.31 79 PHE A N 1
ATOM 564 C CA . PHE A 1 79 ? -2.602 5.637 5.801 1.00 98.31 79 PHE A CA 1
ATOM 565 C C . PHE A 1 79 ? -1.621 6.636 6.428 1.00 98.31 79 PHE A C 1
ATOM 567 O O . PHE A 1 79 ? -0.991 6.312 7.438 1.00 98.31 79 PHE A O 1
ATOM 574 N N . PRO A 1 80 ? -1.546 7.879 5.913 1.00 98.06 80 PRO A N 1
ATOM 575 C CA . PRO A 1 80 ? -0.750 8.941 6.532 1.00 98.06 80 PRO A CA 1
ATOM 576 C C . PRO A 1 80 ? -1.161 9.235 7.982 1.00 98.06 80 PRO A C 1
ATOM 578 O O . PRO A 1 80 ? -0.327 9.610 8.799 1.00 98.06 80 PRO A O 1
ATOM 581 N N . SER A 1 81 ? -2.438 9.016 8.325 1.00 97.75 81 SER A N 1
ATOM 582 C CA . SER A 1 81 ? -2.954 9.151 9.694 1.00 97.75 81 SER A CA 1
ATOM 583 C C . SER A 1 81 ? -2.376 8.124 10.676 1.00 97.75 81 SER A C 1
ATOM 585 O O . SER A 1 81 ? -2.530 8.288 11.886 1.00 97.75 81 SER A O 1
ATOM 587 N N . GLY A 1 82 ? -1.730 7.064 10.178 1.00 97.75 82 GLY A N 1
ATOM 588 C CA . GLY A 1 82 ? -1.298 5.897 10.947 1.00 97.75 82 GLY A CA 1
ATOM 589 C C . GLY A 1 82 ? -2.355 4.796 11.049 1.00 97.75 82 GLY A C 1
ATOM 590 O O . GLY A 1 82 ? -2.050 3.717 11.557 1.00 97.75 82 GLY A O 1
ATOM 591 N N . ASP A 1 83 ? -3.569 5.028 10.543 1.00 98.25 83 ASP A N 1
ATOM 592 C CA . ASP A 1 83 ? -4.572 3.973 10.405 1.00 98.25 83 ASP A CA 1
ATOM 593 C C . ASP A 1 83 ? -4.077 2.889 9.442 1.00 98.25 83 ASP A C 1
ATOM 595 O O . ASP A 1 83 ? -3.283 3.140 8.527 1.00 98.25 83 ASP A O 1
ATOM 599 N N . THR A 1 84 ? -4.575 1.668 9.611 1.00 98.56 84 THR A N 1
ATOM 600 C CA . THR A 1 84 ? -4.243 0.559 8.720 1.00 98.56 84 THR A CA 1
ATOM 601 C C . THR A 1 84 ? -5.468 -0.245 8.332 1.00 98.56 84 THR A C 1
ATOM 603 O O . THR A 1 84 ? -6.374 -0.456 9.133 1.00 98.56 84 THR A O 1
ATOM 606 N N . TYR A 1 85 ? -5.453 -0.764 7.112 1.00 98.50 85 TYR A N 1
ATOM 607 C CA . TYR A 1 85 ? -6.342 -1.828 6.675 1.00 98.50 85 TYR A CA 1
ATOM 608 C C . TYR A 1 85 ? -5.512 -3.020 6.210 1.00 98.50 85 TYR A C 1
ATOM 610 O O . TYR A 1 85 ? -4.587 -2.857 5.417 1.00 98.50 85 TYR A O 1
ATOM 618 N N . SER A 1 86 ? -5.840 -4.217 6.688 1.00 98.62 86 SER A N 1
ATOM 619 C CA . SER A 1 86 ? -5.252 -5.485 6.242 1.00 98.62 86 SER A CA 1
ATOM 620 C C . SER A 1 86 ? -6.371 -6.425 5.819 1.00 98.62 86 SER A C 1
ATOM 622 O O . SER A 1 86 ? -7.190 -6.815 6.645 1.00 98.62 86 SER A O 1
ATOM 624 N N . GLY A 1 87 ? -6.430 -6.795 4.546 1.00 98.25 87 GLY A N 1
ATOM 625 C CA . GLY A 1 87 ? -7.543 -7.583 4.024 1.00 98.25 87 GLY A CA 1
ATOM 626 C C . GLY A 1 87 ? -7.491 -7.736 2.515 1.00 98.25 87 GLY A C 1
ATOM 627 O O . GLY A 1 87 ? -6.438 -7.550 1.896 1.00 98.25 87 GLY A O 1
ATOM 628 N N . ALA A 1 88 ? -8.628 -8.095 1.923 1.00 98.00 88 ALA A N 1
ATOM 629 C CA . ALA A 1 88 ? -8.752 -8.160 0.475 1.00 98.00 88 ALA A CA 1
ATOM 630 C C . ALA A 1 88 ? -9.085 -6.787 -0.142 1.00 98.00 88 ALA A C 1
ATOM 632 O O . ALA A 1 88 ? -9.675 -5.907 0.492 1.00 98.00 88 ALA A O 1
ATOM 633 N N . PHE A 1 89 ? -8.658 -6.614 -1.390 1.00 98.38 89 PHE A N 1
ATOM 634 C CA . PHE A 1 89 ? -8.841 -5.435 -2.223 1.00 98.38 89 PHE A CA 1
ATOM 635 C C . PHE A 1 89 ? -9.414 -5.836 -3.580 1.00 98.38 89 PHE A C 1
ATOM 637 O O . PHE A 1 89 ? -9.023 -6.851 -4.162 1.00 98.38 89 PHE A O 1
ATOM 644 N N . ALA A 1 90 ? -10.293 -4.999 -4.119 1.00 97.75 90 ALA A N 1
ATOM 645 C CA . ALA A 1 90 ? -10.781 -5.100 -5.486 1.00 97.75 90 ALA A CA 1
ATOM 646 C C . ALA A 1 90 ? -10.873 -3.694 -6.084 1.00 97.75 90 ALA A C 1
ATOM 648 O O . ALA A 1 90 ? -11.611 -2.856 -5.569 1.00 97.75 90 ALA A O 1
ATOM 649 N N . LYS A 1 91 ? -10.123 -3.436 -7.166 1.00 96.25 91 LYS A N 1
ATOM 650 C CA . LYS A 1 91 ? -10.084 -2.133 -7.856 1.00 96.25 91 LYS A CA 1
ATOM 651 C C . LYS A 1 91 ? -9.820 -0.976 -6.877 1.00 96.25 91 LYS A C 1
ATOM 653 O O . LYS A 1 91 ? -10.611 -0.044 -6.7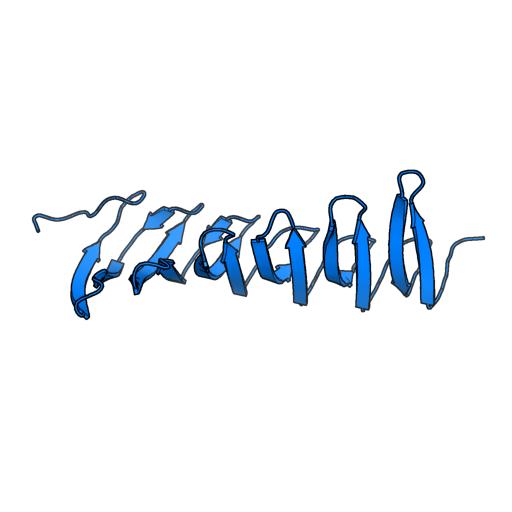85 1.00 96.25 91 LYS A O 1
ATOM 658 N N . HIS A 1 92 ? -8.741 -1.084 -6.096 1.00 96.69 92 HIS A N 1
ATOM 659 C CA . HIS A 1 92 ? -8.353 -0.157 -5.014 1.00 96.69 92 HIS A CA 1
ATOM 660 C C . HIS A 1 92 ? -9.235 -0.139 -3.757 1.00 96.69 92 HIS A C 1
ATOM 662 O O . HIS A 1 92 ? -8.770 0.314 -2.712 1.00 96.69 92 HIS A O 1
ATOM 668 N N . ALA A 1 93 ? -10.463 -0.654 -3.806 1.00 97.44 93 ALA A N 1
ATOM 669 C CA . ALA A 1 93 ? -11.374 -0.622 -2.670 1.00 97.44 93 ALA A CA 1
ATOM 670 C C . ALA A 1 93 ? -11.174 -1.816 -1.728 1.00 97.44 93 ALA A C 1
ATOM 672 O O . ALA A 1 93 ? -10.903 -2.932 -2.174 1.00 97.44 93 ALA A O 1
ATOM 673 N N . PHE A 1 94 ? -11.392 -1.599 -0.428 1.00 97.69 94 PHE A N 1
ATOM 674 C CA . PHE A 1 94 ? -11.490 -2.688 0.546 1.00 97.69 94 PHE A CA 1
ATOM 675 C C . PHE A 1 94 ? -12.646 -3.616 0.183 1.00 97.69 94 PHE A C 1
ATOM 677 O O . PHE A 1 94 ? -13.749 -3.159 -0.157 1.00 97.69 94 PHE A O 1
ATOM 684 N N . HIS A 1 95 ? -12.385 -4.915 0.250 1.00 97.25 95 HIS A N 1
ATOM 685 C CA . HIS A 1 95 ? -13.312 -5.941 -0.186 1.00 97.25 95 HIS A CA 1
ATOM 686 C C . HIS A 1 95 ? -13.161 -7.222 0.638 1.00 97.25 95 HIS A C 1
ATOM 688 O O . HIS A 1 95 ? -12.062 -7.556 1.071 1.00 97.25 95 HIS A O 1
ATOM 694 N N . GLY A 1 96 ? -14.251 -7.972 0.805 1.00 96.12 96 GLY A N 1
ATOM 695 C CA . GLY A 1 96 ? -14.244 -9.250 1.512 1.00 96.12 96 GLY A CA 1
ATOM 696 C C . GLY A 1 96 ? -13.861 -9.092 2.983 1.00 96.12 96 GLY A C 1
ATOM 697 O O . GLY A 1 96 ? -14.136 -8.063 3.591 1.00 96.12 96 GLY A O 1
ATOM 698 N N . LYS A 1 97 ? -13.240 -10.119 3.568 1.00 96.25 97 LYS A N 1
ATOM 699 C CA . LYS A 1 97 ? -12.787 -10.074 4.964 1.00 96.25 97 LYS A CA 1
ATOM 700 C C . LYS A 1 97 ? -11.560 -9.175 5.116 1.00 96.25 97 LYS A C 1
ATOM 702 O O . LYS A 1 97 ? -10.606 -9.273 4.335 1.00 96.25 97 LYS A O 1
ATOM 707 N N . GLY A 1 98 ? -11.563 -8.355 6.159 1.00 97.75 98 GLY A N 1
ATOM 708 C CA . GLY A 1 98 ? -10.441 -7.492 6.493 1.00 97.75 98 GLY A CA 1
ATOM 709 C C . GLY A 1 98 ? -10.472 -7.007 7.935 1.00 97.75 98 GLY A C 1
ATOM 710 O O . GLY A 1 98 ? -11.443 -7.192 8.668 1.00 97.75 98 GLY A O 1
ATOM 711 N N . VAL A 1 99 ? -9.380 -6.361 8.319 1.00 98.19 99 VAL A N 1
ATOM 712 C CA . VAL A 1 99 ? -9.201 -5.703 9.607 1.00 98.19 99 VAL A CA 1
ATOM 713 C C . VAL A 1 99 ? -8.844 -4.250 9.345 1.00 98.19 99 VAL A C 1
ATOM 715 O O . VAL A 1 99 ? -7.816 -3.977 8.724 1.00 98.19 99 VAL A O 1
ATOM 718 N N . TYR A 1 100 ? -9.667 -3.329 9.835 1.00 97.50 100 TYR A N 1
ATOM 719 C CA . TYR A 1 100 ? -9.327 -1.912 9.916 1.00 97.50 100 TYR A CA 1
ATOM 720 C C . TYR A 1 100 ? -8.899 -1.601 11.351 1.00 97.50 100 TYR A C 1
ATOM 722 O O . TYR A 1 100 ? -9.654 -1.839 12.292 1.00 97.50 100 TYR A O 1
ATOM 730 N N . ALA A 1 101 ? -7.690 -1.086 11.533 1.00 97.50 101 ALA A N 1
ATOM 731 C CA . ALA A 1 101 ? -7.177 -0.649 12.824 1.00 97.50 101 ALA A CA 1
ATOM 732 C C . ALA A 1 101 ? -6.912 0.852 12.770 1.00 97.50 101 ALA A C 1
ATOM 734 O O . ALA A 1 101 ? -6.125 1.323 11.947 1.00 97.50 101 ALA A O 1
ATOM 735 N N . TRP A 1 102 ? -7.571 1.594 13.653 1.00 96.88 102 TRP A N 1
ATOM 736 C CA . TRP A 1 102 ? -7.344 3.023 13.801 1.00 96.88 102 TRP A CA 1
ATOM 737 C C . TRP A 1 102 ? -6.119 3.260 14.678 1.00 96.88 102 TRP A C 1
ATOM 739 O O . TRP A 1 102 ? -5.899 2.541 15.656 1.00 96.88 102 TRP A O 1
ATOM 749 N N . ARG A 1 103 ? -5.370 4.330 14.406 1.00 96.94 103 ARG A N 1
ATOM 750 C CA . ARG A 1 103 ? -4.227 4.743 15.238 1.00 96.94 103 ARG A CA 1
ATOM 751 C C . ARG A 1 103 ? -4.607 4.957 16.711 1.00 96.94 103 ARG A C 1
ATOM 753 O O . ARG A 1 103 ? -3.774 4.778 17.589 1.00 96.94 103 ARG A O 1
ATOM 760 N N . SER A 1 104 ? -5.867 5.296 16.984 1.00 95.25 104 SER A N 1
ATOM 761 C CA . SER A 1 104 ? -6.425 5.448 18.338 1.00 95.25 104 SER A CA 1
ATOM 762 C C . SER A 1 104 ? -6.521 4.146 19.151 1.00 95.25 104 SER A C 1
ATOM 764 O O . SER A 1 104 ? -6.956 4.181 20.301 1.00 95.25 104 SER A O 1
ATOM 766 N N . GLY A 1 105 ? -6.178 2.994 18.567 1.00 93.75 105 GLY A N 1
ATOM 767 C CA . GLY A 1 105 ? -6.267 1.679 19.211 1.00 93.75 105 GLY A CA 1
ATOM 768 C C . GLY A 1 105 ? -7.596 0.956 18.980 1.00 93.75 105 GLY A C 1
ATOM 769 O O . GLY A 1 105 ? -7.710 -0.225 19.296 1.00 93.75 105 GLY A O 1
ATOM 770 N N . LYS A 1 106 ? -8.588 1.623 18.377 1.00 95.06 106 LYS A N 1
ATOM 771 C CA . LYS A 1 106 ? -9.830 0.980 17.925 1.00 95.06 106 LYS A CA 1
ATOM 772 C C . LYS A 1 106 ? -9.521 -0.012 16.802 1.00 95.06 106 LYS A C 1
ATOM 774 O O . LYS A 1 106 ? -8.615 0.212 15.992 1.00 95.06 106 LYS A O 1
ATOM 779 N N . ARG A 1 107 ? -10.318 -1.073 16.687 1.00 96.38 107 ARG A N 1
ATOM 780 C CA . ARG A 1 107 ? -10.189 -2.081 15.625 1.00 96.38 107 ARG A CA 1
ATOM 781 C C . ARG A 1 107 ? -11.552 -2.592 15.185 1.00 96.38 107 ARG A C 1
ATOM 783 O O . ARG A 1 107 ? -12.427 -2.796 16.012 1.00 96.38 107 ARG A O 1
ATOM 790 N N . TYR A 1 108 ? -11.715 -2.833 13.894 1.00 94.88 108 TYR A N 1
ATOM 791 C CA . TYR A 1 108 ? -12.862 -3.521 13.322 1.00 94.88 108 TYR A CA 1
ATOM 792 C C . TYR A 1 108 ? -12.368 -4.697 12.493 1.00 94.88 108 TYR A C 1
ATOM 794 O O . TYR A 1 108 ? -11.462 -4.544 11.673 1.00 94.88 108 TYR A O 1
ATOM 802 N N . GLU A 1 109 ? -12.970 -5.858 12.698 1.00 97.19 109 GLU A N 1
ATOM 803 C CA . GLU A 1 109 ? -12.717 -7.076 11.940 1.00 97.19 109 GLU A CA 1
ATOM 804 C C . GLU A 1 109 ? -14.039 -7.609 11.399 1.00 97.19 109 GLU A C 1
ATOM 806 O O . GLU A 1 109 ? -14.948 -7.905 12.167 1.00 97.19 109 GLU A O 1
ATOM 811 N N . GLY A 1 110 ? -14.169 -7.696 10.079 1.00 96.12 110 GLY A N 1
ATOM 812 C CA . GLY A 1 110 ? -15.437 -8.043 9.443 1.00 96.12 110 GLY A CA 1
ATOM 813 C C . GLY A 1 110 ? -15.358 -7.977 7.926 1.00 96.12 110 GLY A C 1
ATOM 814 O O . GLY A 1 110 ? -14.266 -8.068 7.348 1.00 96.12 110 GLY A O 1
ATOM 815 N N . HIS A 1 111 ? -16.511 -7.837 7.272 1.00 95.62 111 HIS A N 1
ATOM 816 C CA . HIS A 1 111 ? -16.574 -7.762 5.816 1.00 95.62 111 HIS A CA 1
ATOM 817 C C . HIS A 1 111 ? -16.601 -6.317 5.313 1.00 95.62 111 HIS A C 1
ATOM 819 O O . HIS A 1 111 ? -17.100 -5.396 5.958 1.00 95.62 111 HIS A O 1
ATOM 825 N N . PHE A 1 112 ? -16.053 -6.130 4.117 1.00 95.62 112 PHE A N 1
ATOM 826 C CA . PHE A 1 112 ? -15.986 -4.859 3.420 1.00 95.62 112 PHE A CA 1
ATOM 827 C C . PHE A 1 112 ? -16.530 -5.002 2.000 1.00 95.62 112 PHE A C 1
ATOM 829 O O . PHE A 1 112 ? -16.272 -5.991 1.308 1.00 95.62 112 PHE A O 1
ATOM 836 N N . LYS A 1 113 ? -17.250 -3.984 1.531 1.00 95.44 113 LYS A N 1
ATOM 837 C CA . LYS A 1 113 ? -17.693 -3.867 0.138 1.00 95.44 113 LYS A CA 1
ATOM 838 C C . LYS A 1 113 ? -17.566 -2.418 -0.309 1.00 95.44 113 LYS A C 1
ATOM 840 O O . LYS A 1 113 ? -18.220 -1.535 0.237 1.00 95.44 113 LYS A O 1
ATOM 845 N N . GLY A 1 114 ? -16.699 -2.170 -1.292 1.00 92.38 114 GLY A N 1
ATOM 846 C CA . GLY A 1 114 ? -16.482 -0.822 -1.826 1.00 92.38 114 GLY A CA 1
ATOM 847 C C . GLY A 1 114 ? -15.937 0.149 -0.775 1.00 92.38 114 GLY A C 1
ATOM 848 O O . GLY A 1 114 ? -16.370 1.294 -0.721 1.00 92.38 114 GLY A O 1
ATOM 849 N N . GLY A 1 115 ? -15.055 -0.321 0.115 1.00 90.19 115 GLY A N 1
ATOM 850 C CA . GLY A 1 115 ? -14.503 0.507 1.194 1.00 90.19 115 GLY A CA 1
ATOM 851 C C . GLY A 1 115 ? -15.386 0.634 2.441 1.00 90.19 115 GLY A C 1
ATOM 852 O O . GLY A 1 115 ? -14.926 1.172 3.443 1.00 90.19 115 GLY A O 1
ATOM 853 N N . ARG A 1 116 ? -16.627 0.133 2.420 1.00 90.31 116 ARG A N 1
ATOM 854 C CA . ARG A 1 116 ? -17.572 0.244 3.544 1.00 90.31 116 ARG A CA 1
ATOM 855 C C . ARG A 1 116 ? -17.680 -1.060 4.321 1.00 90.31 116 ARG A C 1
ATOM 857 O O . ARG A 1 116 ? -17.673 -2.125 3.708 1.00 90.31 116 ARG A O 1
ATOM 864 N N . LEU A 1 117 ? -17.838 -0.957 5.642 1.00 89.38 117 LEU A N 1
ATOM 865 C CA . LEU A 1 117 ? -18.133 -2.093 6.515 1.00 89.38 117 LEU A CA 1
ATOM 866 C C . LEU A 1 117 ? -19.495 -2.684 6.126 1.00 89.38 117 LEU A C 1
ATOM 868 O O . LEU A 1 117 ? -20.453 -1.941 5.875 1.00 89.38 117 LEU A O 1
ATOM 872 N N . THR A 1 118 ? -19.578 -4.007 6.068 1.00 90.06 118 THR A N 1
ATOM 873 C CA . THR A 1 118 ? -20.793 -4.747 5.727 1.00 90.06 118 THR A CA 1
ATOM 874 C C . THR A 1 118 ? -20.809 -6.112 6.418 1.00 90.06 118 THR A C 1
ATOM 876 O O . THR A 1 118 ? -19.752 -6.612 6.795 1.00 90.06 118 THR A O 1
ATOM 879 N N . GLY A 1 119 ? -21.986 -6.724 6.560 1.00 88.19 119 GLY A N 1
ATOM 880 C CA . GLY A 1 119 ? -22.146 -8.044 7.170 1.00 88.19 119 GLY A CA 1
ATOM 881 C C . GLY A 1 119 ? -21.745 -8.054 8.643 1.00 88.19 119 GLY A C 1
ATOM 882 O O . GLY A 1 119 ? -21.664 -7.005 9.282 1.00 88.19 119 GLY A O 1
ATOM 883 N N . ASP A 1 120 ? -21.482 -9.240 9.178 1.00 89.62 120 ASP A N 1
ATOM 884 C CA . ASP A 1 120 ? -21.063 -9.382 10.569 1.00 89.62 120 ASP A CA 1
ATOM 885 C C . ASP A 1 120 ? -19.617 -8.930 10.774 1.00 89.62 120 ASP A C 1
ATOM 887 O O . ASP A 1 120 ? -18.720 -9.215 9.963 1.00 89.62 120 ASP A O 1
ATOM 891 N N . GLY A 1 121 ? -19.389 -8.246 11.892 1.00 93.56 121 GLY A N 1
ATOM 892 C CA . GLY A 1 121 ? -18.053 -7.882 12.330 1.00 93.56 121 GLY A CA 1
ATOM 893 C C . GLY A 1 121 ? -17.954 -7.632 13.828 1.00 93.56 121 GLY A C 1
ATOM 894 O O . GLY A 1 121 ? -18.949 -7.466 14.533 1.00 93.56 121 GLY A O 1
ATOM 895 N N . VAL A 1 122 ? -16.711 -7.599 14.295 1.00 94.62 122 VAL A N 1
ATOM 896 C CA . VAL A 1 122 ? -16.334 -7.316 15.674 1.00 94.62 122 VAL A CA 1
ATOM 897 C C . VAL A 1 122 ? -15.635 -5.968 15.709 1.00 94.62 122 VAL A C 1
ATOM 899 O O . VAL A 1 122 ? -14.557 -5.792 15.138 1.00 94.62 122 VAL A O 1
ATOM 902 N N . TYR A 1 123 ? -16.238 -5.015 16.403 1.00 92.56 123 TYR A N 1
ATOM 903 C CA . TYR A 1 123 ? -15.622 -3.744 16.739 1.00 92.56 123 TYR A CA 1
ATOM 904 C C . TYR A 1 123 ? -15.043 -3.823 18.149 1.00 92.56 123 TYR A C 1
ATOM 906 O O . TYR A 1 123 ? -15.730 -4.210 19.086 1.00 92.56 123 TYR A O 1
ATOM 914 N N . THR A 1 124 ? -13.775 -3.465 18.307 1.00 93.56 124 THR A N 1
ATOM 915 C CA . THR A 1 124 ? -13.066 -3.399 19.586 1.00 93.56 124 THR A CA 1
ATOM 916 C C . THR A 1 124 ? -12.702 -1.944 19.865 1.00 93.56 124 THR A C 1
ATOM 918 O O . THR A 1 124 ? -12.052 -1.291 19.042 1.00 93.56 124 THR A O 1
ATOM 921 N N . TRP A 1 125 ? -13.140 -1.424 21.010 1.00 92.31 125 TRP A N 1
ATOM 922 C CA . TRP A 1 125 ? -12.748 -0.102 21.502 1.00 92.31 125 TRP A CA 1
ATOM 923 C C . TRP A 1 125 ? -11.343 -0.138 22.107 1.00 92.31 125 TRP A C 1
ATOM 925 O O . TRP A 1 125 ? -10.810 -1.203 22.403 1.00 92.31 125 TRP A O 1
ATOM 935 N N . THR A 1 126 ? -10.747 1.037 22.317 1.00 90.00 126 THR A N 1
ATOM 936 C CA . THR A 1 126 ? -9.394 1.178 22.879 1.00 90.00 126 THR A CA 1
ATOM 937 C C . THR A 1 126 ? -9.250 0.501 24.250 1.00 90.00 126 THR A C 1
ATOM 939 O O . THR A 1 126 ? -8.204 -0.063 24.541 1.00 90.00 126 THR A O 1
ATOM 942 N N . GLU A 1 127 ? -10.316 0.480 25.053 1.00 88.56 127 GLU A N 1
ATOM 943 C CA . GLU A 1 127 ? -10.365 -0.166 26.376 1.00 88.56 127 GLU A CA 1
ATOM 944 C C . GLU A 1 127 ? -10.613 -1.686 26.310 1.00 88.56 127 GLU A C 1
ATOM 946 O O . GLU A 1 127 ? -10.839 -2.336 27.326 1.00 88.56 127 GLU A O 1
ATOM 951 N N . GLY A 1 128 ? -10.616 -2.278 25.112 1.00 86.25 128 GLY A N 1
ATOM 952 C CA . GLY A 1 128 ? -10.792 -3.718 24.912 1.00 86.25 128 GLY A CA 1
ATOM 953 C C . GLY A 1 128 ? -12.244 -4.202 24.928 1.00 86.25 128 GLY A C 1
ATOM 954 O O . GLY A 1 128 ? -12.487 -5.360 24.585 1.00 86.25 128 GLY A O 1
ATOM 955 N N . GLN A 1 129 ? -13.208 -3.331 25.248 1.00 91.69 129 GLN A N 1
ATOM 956 C CA . GLN A 1 129 ? -14.640 -3.592 25.059 1.00 91.69 129 GLN A CA 1
ATOM 957 C C . GLN A 1 129 ? -14.898 -4.019 23.609 1.00 91.69 129 GLN A C 1
ATOM 959 O O . GLN A 1 129 ? -14.234 -3.533 22.685 1.00 91.69 129 GLN A O 1
ATOM 964 N N . LYS A 1 130 ? -15.864 -4.918 23.394 1.00 92.75 130 LYS A N 1
ATOM 965 C CA . LYS A 1 130 ? -16.187 -5.457 22.069 1.00 92.75 130 LYS A CA 1
ATOM 966 C C . LYS A 1 130 ? -17.673 -5.361 21.776 1.00 92.75 130 LYS A C 1
ATOM 968 O O . LYS A 1 130 ? -18.500 -5.566 22.655 1.00 92.75 130 LYS A O 1
ATOM 973 N N . TYR A 1 131 ? -17.987 -5.088 20.520 1.00 87.62 131 TYR A N 1
ATOM 974 C CA . TYR A 1 131 ? -19.322 -5.191 19.957 1.00 87.62 131 TYR A CA 1
ATOM 975 C C . TYR A 1 131 ? -19.266 -6.119 18.760 1.00 87.62 131 TYR A C 1
ATOM 977 O O . TYR A 1 131 ? -18.458 -5.918 17.854 1.00 87.62 131 TYR A O 1
ATOM 985 N N . THR A 1 132 ? -20.141 -7.113 18.769 1.00 91.81 132 THR A N 1
ATOM 986 C CA . THR A 1 132 ? -20.338 -8.040 17.661 1.00 91.81 132 THR A CA 1
ATOM 987 C C . THR A 1 132 ? -21.721 -7.777 17.096 1.00 91.81 132 THR A C 1
ATOM 989 O O . THR A 1 132 ? -22.701 -7.824 17.837 1.00 91.81 132 THR A O 1
ATOM 992 N N . GLY A 1 133 ? -21.808 -7.482 15.804 1.00 88.62 133 GLY A N 1
ATOM 993 C CA . GLY A 1 133 ? -23.090 -7.212 15.165 1.00 88.62 133 GLY A CA 1
ATOM 994 C C . GLY A 1 133 ? -22.983 -6.999 13.664 1.00 88.62 133 GLY A C 1
ATOM 995 O O . GLY A 1 133 ? -21.885 -6.976 13.096 1.00 88.62 133 GLY A O 1
ATOM 996 N N . ALA A 1 134 ? -24.146 -6.840 13.039 1.00 86.81 134 ALA A N 1
ATOM 997 C CA . ALA A 1 134 ? -24.271 -6.618 11.610 1.00 86.81 134 ALA A CA 1
ATOM 998 C C . ALA A 1 134 ? -23.986 -5.155 11.246 1.00 86.81 134 ALA A C 1
ATOM 1000 O O . ALA A 1 134 ? -24.301 -4.218 11.985 1.00 86.81 134 ALA A O 1
ATOM 1001 N N . TYR A 1 135 ? -23.398 -4.955 10.071 1.00 84.69 135 TYR A N 1
ATOM 1002 C CA . TYR A 1 135 ? -23.144 -3.649 9.484 1.00 84.69 135 TYR A CA 1
ATOM 1003 C C . TYR A 1 135 ? -23.740 -3.571 8.079 1.00 84.69 135 TYR A C 1
ATOM 1005 O O . TYR A 1 135 ? -23.574 -4.476 7.257 1.00 84.69 135 TYR A O 1
ATOM 1013 N N . VAL A 1 136 ? -24.360 -2.438 7.758 1.00 84.19 136 VAL A N 1
ATOM 1014 C CA . VAL A 1 136 ? -24.830 -2.112 6.408 1.00 84.19 136 VAL A CA 1
ATOM 1015 C C . VAL A 1 136 ? -24.335 -0.720 6.040 1.00 84.19 136 VAL A C 1
ATOM 1017 O O . VAL A 1 136 ? -24.606 0.267 6.721 1.00 84.19 136 VAL A O 1
ATOM 1020 N N . ASN A 1 137 ? -23.562 -0.635 4.953 1.00 82.00 137 ASN A N 1
ATOM 1021 C CA . ASN A 1 137 ? -22.990 0.616 4.441 1.00 82.00 137 ASN A CA 1
ATOM 1022 C C . ASN A 1 137 ? -22.218 1.436 5.495 1.00 82.00 137 ASN A C 1
ATOM 1024 O O . ASN A 1 137 ? -22.280 2.665 5.500 1.00 82.00 137 ASN A O 1
ATOM 1028 N N . GLY A 1 138 ? -21.476 0.771 6.382 1.00 78.12 138 GLY A N 1
ATOM 1029 C CA . GLY A 1 138 ? -20.710 1.436 7.440 1.00 78.12 138 GLY A CA 1
ATOM 1030 C C . GLY A 1 138 ? -21.499 1.773 8.708 1.00 78.12 138 GLY A C 1
ATOM 1031 O O . GLY A 1 138 ? -20.907 2.297 9.649 1.00 78.12 138 GLY A O 1
ATOM 1032 N N . ARG A 1 139 ? -22.802 1.474 8.770 1.00 78.19 139 ARG A N 1
ATOM 1033 C CA . ARG A 1 139 ? -23.646 1.696 9.954 1.00 78.19 139 ARG A CA 1
ATOM 1034 C C . ARG A 1 139 ? -23.958 0.370 10.637 1.00 78.19 139 ARG A C 1
ATOM 1036 O O . ARG A 1 139 ? -24.157 -0.626 9.953 1.00 78.19 139 ARG A O 1
ATOM 1043 N N . ARG A 1 140 ? -23.996 0.374 11.972 1.00 79.88 140 ARG A N 1
ATOM 1044 C CA . ARG A 1 140 ? -24.462 -0.774 12.764 1.00 79.88 140 ARG A CA 1
ATOM 1045 C C . ARG A 1 140 ? -25.945 -1.006 12.475 1.00 79.88 140 ARG A C 1
ATOM 1047 O O . ARG A 1 140 ? -26.717 -0.049 12.530 1.00 79.88 140 ARG A O 1
ATOM 1054 N N . GLU A 1 141 ? -26.320 -2.244 12.195 1.00 69.19 141 GLU A N 1
ATOM 1055 C CA . GLU A 1 141 ? -27.709 -2.697 12.203 1.00 69.19 141 GLU A CA 1
ATOM 1056 C C . GLU A 1 141 ? -27.976 -3.485 13.488 1.00 69.19 141 GLU A C 1
ATOM 1058 O O . GLU A 1 141 ? -27.225 -4.389 13.849 1.00 69.19 141 GLU A O 1
ATOM 1063 N N . GLY A 1 142 ? -29.044 -3.110 14.193 1.00 56.69 142 GLY A N 1
ATOM 1064 C CA . GLY A 1 142 ? -29.443 -3.692 15.476 1.00 56.69 142 GLY A CA 1
ATOM 1065 C C . GLY A 1 142 ? -29.631 -2.633 16.563 1.00 56.69 142 GLY A C 1
ATOM 1066 O O . GLY A 1 142 ? -28.973 -1.591 16.556 1.00 56.69 142 GLY A O 1
ATOM 1067 N N . ARG A 1 143 ? -30.552 -2.890 17.500 1.00 46.22 143 ARG A N 1
ATOM 1068 C CA . ARG A 1 143 ? -30.640 -2.120 18.748 1.00 46.22 143 ARG A CA 1
ATOM 1069 C C . ARG A 1 143 ? -29.450 -2.551 19.606 1.00 46.22 143 ARG A C 1
ATOM 1071 O O . ARG A 1 143 ? -29.403 -3.703 20.023 1.00 46.22 143 ARG A O 1
ATOM 1078 N N . GLY A 1 144 ? -28.461 -1.670 19.733 1.00 42.91 144 GLY A N 1
ATOM 1079 C CA . GLY A 1 144 ? -27.381 -1.811 20.709 1.00 42.91 144 GLY A CA 1
ATOM 1080 C C . GLY A 1 144 ? -27.866 -1.438 22.095 1.00 42.91 144 GLY A C 1
ATOM 1081 O O . GLY A 1 144 ? -28.723 -0.528 22.167 1.00 42.91 144 GLY A O 1
#